Protein AF-A0A7S4CLX4-F1 (afdb_monomer)

Structure (mmCIF, N/CA/C/O backbone):
data_AF-A0A7S4CLX4-F1
#
_entry.id   AF-A0A7S4CLX4-F1
#
loop_
_atom_site.group_PDB
_atom_site.id
_atom_site.type_symbol
_atom_site.label_atom_id
_atom_site.label_alt_id
_atom_site.label_comp_id
_atom_site.label_asym_id
_atom_site.label_entity_id
_atom_site.label_seq_id
_atom_site.pdbx_PDB_ins_code
_atom_site.Cartn_x
_atom_site.Cartn_y
_atom_site.Cartn_z
_atom_site.occupancy
_atom_site.B_iso_or_equiv
_atom_site.auth_seq_id
_atom_site.auth_comp_id
_atom_site.auth_asym_id
_atom_site.auth_atom_id
_atom_site.pdbx_PDB_model_num
ATOM 1 N N . ARG A 1 1 ? -35.682 -50.815 51.253 1.00 42.41 1 ARG A N 1
ATOM 2 C CA . ARG A 1 1 ? -34.768 -51.463 50.279 1.00 42.41 1 ARG A CA 1
ATOM 3 C C . ARG A 1 1 ? -34.580 -50.470 49.142 1.00 42.41 1 ARG A C 1
ATOM 5 O O . ARG A 1 1 ? -35.576 -49.950 48.666 1.00 42.41 1 ARG A O 1
ATOM 12 N N . ARG A 1 2 ? -33.331 -50.069 48.889 1.00 38.00 2 ARG A N 1
ATOM 13 C CA . ARG A 1 2 ? -32.948 -48.884 48.104 1.00 38.00 2 ARG A CA 1
ATOM 14 C C . ARG A 1 2 ? -33.152 -49.134 46.607 1.00 38.00 2 ARG A C 1
ATOM 16 O O . ARG A 1 2 ? -32.741 -50.182 46.122 1.00 38.00 2 ARG A O 1
ATOM 23 N N . CYS A 1 3 ? -33.751 -48.172 45.908 1.00 37.28 3 CYS A N 1
ATOM 24 C CA . CYS A 1 3 ? -33.691 -48.080 44.454 1.00 37.28 3 CYS A CA 1
ATOM 25 C C . CYS A 1 3 ? -32.291 -47.593 44.068 1.00 37.28 3 CYS A C 1
ATOM 27 O O . CYS A 1 3 ? -31.868 -46.529 44.518 1.00 37.28 3 CYS A O 1
ATOM 29 N N . SER A 1 4 ? -31.575 -48.377 43.271 1.00 37.03 4 SER A N 1
ATOM 30 C CA . SER A 1 4 ? -30.350 -47.941 42.603 1.00 37.03 4 SER A CA 1
ATOM 31 C C . SER A 1 4 ? -30.741 -47.145 41.356 1.00 37.03 4 SER A C 1
ATOM 33 O O . SER A 1 4 ? -31.404 -47.717 40.491 1.00 37.03 4 SER A O 1
ATOM 35 N N . PRO A 1 5 ? -30.366 -45.864 41.212 1.00 45.59 5 PRO A N 1
ATOM 36 C CA . PRO A 1 5 ? -30.414 -45.218 39.915 1.00 45.59 5 PRO A CA 1
ATOM 37 C C . PRO A 1 5 ? -29.201 -45.683 39.107 1.00 45.59 5 PRO A C 1
ATOM 39 O O . PRO A 1 5 ? -28.049 -45.439 39.466 1.00 45.59 5 PRO A O 1
ATOM 42 N N . THR A 1 6 ? -29.477 -46.398 38.023 1.00 41.75 6 THR A N 1
ATOM 43 C CA . THR A 1 6 ? -28.517 -46.711 36.969 1.00 41.75 6 THR A CA 1
ATOM 44 C C . THR A 1 6 ? -28.008 -45.393 36.388 1.00 41.75 6 THR A C 1
ATOM 46 O O . THR A 1 6 ? -28.761 -44.662 35.750 1.00 41.75 6 THR A O 1
ATOM 49 N N . LEU A 1 7 ? -26.742 -45.065 36.644 1.00 41.12 7 LEU A N 1
ATOM 50 C CA . LEU A 1 7 ? -26.051 -43.956 35.995 1.00 41.12 7 LEU A CA 1
ATOM 51 C C . LEU A 1 7 ? -25.900 -44.299 34.509 1.00 41.12 7 LEU A C 1
ATOM 53 O O . LEU A 1 7 ? -25.045 -45.098 34.131 1.00 41.12 7 LEU A O 1
ATOM 57 N N . THR A 1 8 ? -26.741 -43.716 33.660 1.00 44.75 8 THR A N 1
ATOM 58 C CA . THR A 1 8 ? -26.439 -43.590 32.232 1.00 44.75 8 THR A CA 1
ATOM 59 C C . THR A 1 8 ? -25.171 -42.749 32.087 1.00 44.75 8 THR A C 1
ATOM 61 O O . THR A 1 8 ? -25.115 -41.657 32.660 1.00 44.75 8 THR A O 1
ATOM 64 N N . PRO A 1 9 ? -24.147 -43.218 31.356 1.00 42.47 9 PRO A N 1
ATOM 65 C CA . PRO A 1 9 ? -22.960 -42.417 31.125 1.00 42.47 9 PRO A CA 1
ATOM 66 C C . PRO A 1 9 ? -23.366 -41.202 30.288 1.00 42.47 9 PRO A C 1
ATOM 68 O O . PRO A 1 9 ? -24.026 -41.346 29.259 1.00 42.47 9 PRO A O 1
ATOM 71 N N . LEU A 1 10 ? -22.982 -40.007 30.745 1.00 43.41 10 LEU A N 1
ATOM 72 C CA . LEU A 1 10 ? -22.964 -38.808 29.915 1.00 43.41 10 LEU A CA 1
ATOM 73 C C . LEU A 1 10 ? -22.157 -39.153 28.665 1.00 43.41 10 LEU A C 1
ATOM 75 O O . LEU A 1 10 ? -20.942 -39.341 28.735 1.00 43.41 10 LEU A O 1
ATOM 79 N N . ALA A 1 11 ? -22.850 -39.294 27.538 1.00 42.88 11 ALA A N 1
ATOM 80 C CA . ALA A 1 11 ? -22.216 -39.334 26.241 1.00 42.88 11 ALA A CA 1
ATOM 81 C C . ALA A 1 11 ? -21.464 -38.011 26.098 1.00 42.88 11 ALA A C 1
ATOM 83 O O . ALA A 1 11 ? -22.070 -36.968 25.863 1.00 42.88 11 ALA A O 1
ATOM 84 N N . ALA A 1 12 ? -20.150 -38.048 26.316 1.00 51.00 12 ALA A N 1
ATOM 85 C CA . ALA A 1 12 ? -19.262 -36.983 25.906 1.00 51.00 12 ALA A CA 1
ATOM 86 C C . ALA A 1 12 ? -19.478 -36.826 24.400 1.00 51.00 12 ALA A C 1
ATOM 88 O O . ALA A 1 12 ? -19.050 -37.677 23.615 1.00 51.00 12 ALA A O 1
ATOM 89 N N . GLN A 1 13 ? -20.234 -35.798 24.012 1.00 53.94 13 GLN A N 1
ATOM 90 C CA . GLN A 1 13 ? -20.285 -35.337 22.637 1.00 53.94 13 GLN A CA 1
ATOM 91 C C . GLN A 1 13 ? -18.835 -35.076 22.250 1.00 53.94 13 GLN A C 1
ATOM 93 O O . GLN A 1 13 ? -18.214 -34.139 22.742 1.00 53.94 13 GLN A O 1
ATOM 98 N N . ARG A 1 14 ? -18.265 -35.976 21.445 1.00 48.44 14 ARG A N 1
ATOM 99 C CA . ARG A 1 14 ? -17.002 -35.730 20.765 1.00 48.44 14 ARG A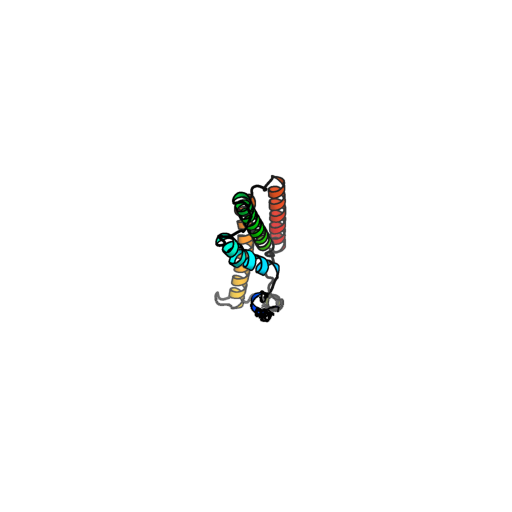 CA 1
ATOM 100 C C . ARG A 1 14 ? -17.285 -34.576 19.815 1.00 48.44 14 ARG A C 1
ATOM 102 O O . ARG A 1 14 ? -17.861 -34.799 18.753 1.00 48.44 14 ARG A O 1
ATOM 109 N N . THR A 1 15 ? -16.986 -33.356 20.248 1.00 55.47 15 THR A N 1
ATOM 110 C CA . THR A 1 15 ? -16.878 -32.220 19.343 1.00 55.47 15 THR A CA 1
ATOM 111 C C . THR A 1 15 ? -15.787 -32.577 18.347 1.00 55.47 15 THR A C 1
ATOM 113 O O . THR A 1 15 ? -14.689 -33.001 18.715 1.00 55.47 15 THR A O 1
ATOM 116 N N . ASP A 1 16 ? -16.141 -32.543 17.068 1.00 57.00 16 ASP A N 1
ATOM 117 C CA . ASP A 1 16 ? -15.180 -32.747 15.997 1.00 57.00 16 ASP A CA 1
ATOM 118 C C . ASP A 1 16 ? -14.127 -31.642 16.134 1.00 57.00 16 ASP A C 1
ATOM 120 O O . ASP A 1 16 ? -14.476 -30.468 16.203 1.00 57.00 16 ASP A O 1
ATOM 124 N N . VAL A 1 17 ? -12.838 -31.979 16.216 1.00 61.09 17 VAL A N 1
ATOM 125 C CA . VAL A 1 17 ? -11.764 -30.993 16.482 1.00 61.09 17 VAL A CA 1
ATOM 126 C C . VAL A 1 17 ? -11.766 -29.863 15.438 1.00 61.09 17 VAL A C 1
ATOM 128 O O . VAL A 1 17 ? -11.378 -28.730 15.721 1.00 61.09 17 VAL A O 1
ATOM 131 N N . SER A 1 18 ? -12.293 -30.135 14.243 1.00 58.53 18 SER A N 1
ATOM 132 C CA . SER A 1 18 ? -12.520 -29.150 13.185 1.00 58.53 18 SER A CA 1
ATOM 133 C C . SER A 1 18 ? -13.501 -28.029 13.547 1.00 58.53 18 SER A C 1
ATOM 135 O O . SER A 1 18 ? -13.482 -27.003 12.876 1.00 58.53 18 SER A O 1
ATOM 137 N N . SER A 1 19 ? -14.352 -28.181 14.570 1.00 58.25 19 SER A N 1
ATOM 138 C CA . SER A 1 19 ? -15.215 -27.093 15.057 1.00 58.25 19 SER A CA 1
ATOM 139 C C . SER A 1 19 ? -14.512 -26.141 16.028 1.00 58.25 19 SER A C 1
ATOM 141 O O . SER A 1 19 ? -15.030 -25.061 16.290 1.00 58.25 19 SER A O 1
ATOM 143 N N . GLU A 1 20 ? -13.351 -26.525 16.564 1.00 63.72 20 GLU A N 1
ATOM 144 C CA . GLU A 1 20 ? -12.584 -25.723 17.531 1.00 63.72 20 GLU A CA 1
ATOM 145 C C . GLU A 1 20 ? -11.306 -25.127 16.918 1.00 63.72 20 GLU A C 1
ATOM 147 O O . GLU A 1 20 ? -10.755 -24.159 17.443 1.00 63.72 20 GLU A O 1
ATOM 152 N N . VAL A 1 21 ? -10.842 -25.665 15.784 1.00 62.53 21 VAL A N 1
ATOM 153 C CA . VAL A 1 21 ? -9.607 -25.234 15.119 1.00 62.53 21 VAL A CA 1
ATOM 154 C C . VAL A 1 21 ? -9.918 -24.412 13.869 1.00 62.53 21 VAL A C 1
ATOM 156 O O . VAL A 1 21 ? -10.348 -24.937 12.843 1.00 62.53 21 VAL A O 1
ATOM 159 N N . LEU A 1 22 ? -9.619 -23.112 13.931 1.00 66.19 22 LEU A N 1
ATOM 160 C CA . LEU A 1 22 ? -9.555 -22.245 12.754 1.00 66.19 22 LEU A CA 1
ATOM 161 C C . LEU A 1 22 ? -8.347 -22.645 11.899 1.00 66.19 22 LEU A C 1
ATOM 163 O O . LEU A 1 22 ? -7.200 -22.386 12.262 1.00 66.19 22 LEU A O 1
ATOM 167 N N . MET A 1 23 ? -8.608 -23.282 10.759 1.00 71.06 23 MET A N 1
ATOM 168 C CA . MET A 1 23 ? -7.583 -23.561 9.757 1.00 71.06 23 MET A CA 1
ATOM 169 C C . MET A 1 23 ? -7.566 -22.452 8.706 1.00 71.06 23 MET A C 1
ATOM 171 O O . MET A 1 23 ? -8.588 -22.152 8.093 1.00 71.06 23 MET A O 1
ATOM 175 N N . GLY A 1 24 ? -6.393 -21.877 8.465 1.00 70.62 24 GLY A N 1
ATOM 176 C CA . GLY A 1 24 ? -6.175 -20.891 7.413 1.00 70.62 24 GLY A CA 1
ATOM 177 C C . GLY A 1 24 ? -4.754 -20.990 6.876 1.00 70.62 24 GLY A C 1
ATOM 178 O O . GLY A 1 24 ? -3.827 -21.317 7.617 1.00 70.62 24 GLY A O 1
ATOM 179 N N . ALA A 1 25 ? -4.584 -20.728 5.582 1.00 76.56 25 ALA A N 1
ATOM 180 C CA . ALA A 1 25 ? -3.276 -20.638 4.950 1.00 76.56 25 ALA A CA 1
ATOM 181 C C . ALA A 1 25 ? -2.972 -19.171 4.641 1.00 76.56 25 ALA A C 1
ATOM 183 O O . ALA A 1 25 ? -3.740 -18.507 3.951 1.00 76.56 25 ALA A O 1
ATOM 184 N N . LEU A 1 26 ? -1.841 -18.688 5.148 1.00 76.94 26 LEU A N 1
ATOM 185 C CA . LEU A 1 26 ? -1.302 -17.374 4.819 1.00 76.94 26 LEU A CA 1
ATOM 186 C C . LEU A 1 26 ? -0.342 -17.537 3.631 1.00 76.94 26 LEU A C 1
ATOM 188 O O . LEU A 1 26 ? 0.646 -18.267 3.719 1.00 76.94 26 LEU A O 1
ATOM 192 N N . GLN A 1 27 ? -0.662 -16.908 2.502 1.00 77.62 27 GLN A N 1
ATOM 193 C CA . GLN A 1 27 ? 0.168 -16.893 1.294 1.00 77.62 27 GLN A CA 1
ATOM 194 C C . GLN A 1 27 ? 0.829 -15.527 1.054 1.00 77.62 27 GLN A C 1
ATOM 196 O O . GLN A 1 27 ? 0.192 -14.608 0.549 1.00 77.62 27 GLN A O 1
ATOM 201 N N . GLY A 1 28 ? 2.124 -15.401 1.338 1.00 73.75 28 GLY A N 1
ATOM 202 C CA . GLY A 1 28 ? 2.896 -14.196 1.021 1.00 73.75 28 GLY A CA 1
ATOM 203 C C . GLY A 1 28 ? 3.206 -13.323 2.243 1.00 73.75 28 GLY A C 1
ATOM 204 O O . GLY A 1 28 ? 3.398 -13.852 3.340 1.00 73.75 28 GLY A O 1
ATOM 205 N N . PRO A 1 29 ? 3.373 -11.998 2.071 1.00 75.19 29 PRO A N 1
ATOM 206 C CA . PRO A 1 29 ? 3.810 -11.120 3.149 1.00 75.19 29 PRO A CA 1
ATOM 207 C C . PRO A 1 29 ? 2.750 -11.016 4.256 1.00 75.19 29 PRO A C 1
ATOM 209 O O . PRO A 1 29 ? 1.598 -10.669 4.013 1.00 75.19 29 PRO A O 1
ATOM 212 N N . LEU A 1 30 ? 3.174 -11.268 5.497 1.00 79.75 30 LEU A N 1
ATOM 213 C CA . LEU A 1 30 ? 2.302 -11.392 6.671 1.00 79.75 30 LEU A CA 1
ATOM 214 C C . LEU A 1 30 ? 1.437 -10.147 6.946 1.00 79.75 30 LEU A C 1
ATOM 216 O O . LEU A 1 30 ? 0.282 -10.272 7.340 1.00 79.75 30 LEU A O 1
ATOM 220 N N . VAL A 1 31 ? 1.987 -8.942 6.762 1.00 81.69 31 VAL A N 1
ATOM 221 C CA . VAL A 1 31 ? 1.305 -7.689 7.142 1.00 81.69 31 VAL A CA 1
ATOM 222 C C . VAL A 1 31 ? 0.120 -7.359 6.216 1.00 81.69 31 VAL A C 1
ATOM 224 O O . VAL A 1 31 ? -0.953 -7.086 6.750 1.00 81.69 31 VAL A O 1
ATOM 227 N N . PRO A 1 32 ? 0.243 -7.429 4.871 1.00 82.00 32 PRO A N 1
ATOM 228 C CA . PRO A 1 32 ? -0.910 -7.355 3.967 1.00 82.00 32 PRO A CA 1
ATOM 229 C C . PRO A 1 32 ? -2.002 -8.376 4.276 1.00 82.00 32 PRO A C 1
ATOM 231 O O . PRO A 1 32 ? -3.171 -8.018 4.317 1.00 82.00 32 PRO A O 1
ATOM 234 N N . GLN A 1 33 ? -1.631 -9.617 4.587 1.00 83.75 33 GLN A N 1
ATOM 235 C CA . GLN A 1 33 ? -2.629 -10.650 4.865 1.00 83.75 33 GLN A CA 1
ATOM 236 C C . GLN A 1 33 ? -3.346 -10.453 6.192 1.00 83.75 33 GLN A C 1
ATOM 238 O O . GLN A 1 33 ? -4.546 -10.679 6.284 1.00 83.75 33 GLN A O 1
ATOM 243 N N . LEU A 1 34 ? -2.642 -9.988 7.223 1.00 83.25 34 LEU A N 1
ATOM 244 C CA . LEU A 1 34 ? -3.287 -9.572 8.467 1.00 83.25 34 LEU A CA 1
ATOM 245 C C . LEU A 1 34 ? -4.264 -8.420 8.227 1.00 83.25 34 LEU A C 1
ATOM 247 O O . LEU A 1 34 ? -5.344 -8.422 8.808 1.00 83.25 34 LEU A O 1
ATOM 251 N N . TYR A 1 35 ? -3.910 -7.460 7.370 1.00 85.75 35 TYR A N 1
ATOM 252 C CA . TYR A 1 35 ? -4.805 -6.364 7.007 1.00 85.75 35 TYR A CA 1
ATOM 253 C C . TYR A 1 35 ? -6.062 -6.854 6.278 1.00 85.75 35 TYR A C 1
ATOM 255 O O . TYR A 1 35 ? -7.162 -6.440 6.644 1.00 85.75 35 TYR A O 1
ATOM 263 N N . GLU A 1 36 ? -5.918 -7.763 5.312 1.00 86.62 36 GLU A N 1
ATOM 264 C CA . GLU A 1 36 ? -7.040 -8.404 4.611 1.00 86.62 36 GLU A CA 1
ATOM 265 C C . GLU A 1 36 ? -7.931 -9.179 5.588 1.00 86.62 36 GLU A C 1
ATOM 267 O O . GLU A 1 36 ? -9.128 -8.929 5.667 1.00 86.62 36 GLU A O 1
ATOM 272 N N . VAL A 1 37 ? -7.356 -10.037 6.437 1.00 88.06 37 VAL A N 1
ATOM 273 C CA . VAL A 1 37 ? -8.114 -10.794 7.451 1.00 88.06 37 VAL A CA 1
ATOM 274 C C . VAL A 1 37 ? -8.852 -9.857 8.411 1.00 88.06 37 VAL A C 1
ATOM 276 O O . VAL A 1 37 ? -10.009 -10.101 8.757 1.00 88.06 37 VAL A O 1
ATOM 279 N N . MET A 1 38 ? -8.211 -8.770 8.846 1.00 88.12 38 MET A N 1
ATOM 280 C CA . MET A 1 38 ? -8.847 -7.783 9.716 1.00 88.12 38 MET A CA 1
ATOM 281 C C . MET A 1 38 ? -10.001 -7.060 9.020 1.00 88.12 38 MET A C 1
ATOM 283 O O . MET A 1 38 ? -11.045 -6.891 9.643 1.00 88.12 38 MET A O 1
ATOM 287 N N . THR A 1 39 ? -9.826 -6.653 7.761 1.00 89.31 39 THR A N 1
ATOM 288 C CA . THR A 1 39 ? -10.791 -5.830 7.012 1.00 89.31 39 THR A CA 1
ATOM 289 C C . THR A 1 39 ? -11.963 -6.646 6.476 1.00 89.31 39 THR A C 1
ATOM 291 O O . THR A 1 39 ? -13.106 -6.211 6.598 1.00 89.31 39 THR A O 1
ATOM 294 N N . ASP A 1 40 ? -11.689 -7.832 5.937 1.00 86.06 40 ASP A N 1
ATOM 295 C CA . ASP A 1 40 ? -12.652 -8.604 5.148 1.00 86.06 40 ASP A CA 1
ATOM 296 C C . ASP A 1 40 ? -13.345 -9.696 5.966 1.00 86.06 40 ASP A C 1
ATOM 298 O O . ASP A 1 40 ? -14.445 -10.126 5.621 1.00 86.06 40 ASP A O 1
ATOM 302 N N . VAL A 1 41 ? -12.723 -10.144 7.063 1.00 86.44 41 VAL A N 1
ATOM 303 C CA . VAL A 1 41 ? -13.249 -11.238 7.893 1.00 86.44 41 VAL A CA 1
ATOM 304 C C . VAL A 1 41 ? -13.611 -10.746 9.286 1.00 86.44 41 VAL A C 1
ATOM 306 O O . VAL A 1 41 ? -14.772 -10.814 9.685 1.00 86.44 41 VAL A O 1
ATOM 309 N N . LEU A 1 42 ? -12.641 -10.228 10.042 1.00 86.81 42 LEU A N 1
ATOM 310 C CA . LEU A 1 42 ? -12.849 -9.932 11.460 1.00 86.81 42 LEU A CA 1
ATOM 311 C C . LEU A 1 42 ? -13.784 -8.740 11.676 1.00 86.81 42 LEU A C 1
ATOM 313 O O . LEU A 1 42 ? -14.727 -8.858 12.456 1.00 86.81 42 LEU A O 1
ATOM 317 N N . LEU A 1 43 ? -13.562 -7.613 10.988 1.00 88.31 43 LEU A N 1
ATOM 318 C CA . LEU A 1 43 ? -14.405 -6.425 11.150 1.00 88.31 43 LEU A CA 1
ATOM 319 C C . LEU A 1 43 ? -15.884 -6.722 10.844 1.00 88.31 43 LEU A C 1
ATOM 321 O O . LEU A 1 43 ? -16.717 -6.447 11.710 1.00 88.31 43 LEU A O 1
ATOM 325 N N . PRO A 1 44 ? -16.228 -7.326 9.686 1.00 89.31 44 PRO A N 1
ATOM 326 C CA . PRO A 1 44 ? -17.617 -7.629 9.359 1.00 89.31 44 PRO A CA 1
ATOM 327 C C . PRO A 1 44 ? -18.224 -8.655 10.319 1.00 89.31 44 PRO A C 1
ATOM 329 O O . PRO A 1 44 ? -19.378 -8.506 10.721 1.00 89.31 44 PRO A O 1
ATOM 332 N N . CYS A 1 45 ? -17.452 -9.663 10.751 1.00 87.62 45 CYS A N 1
ATOM 333 C CA . CYS A 1 45 ? -17.913 -10.625 11.754 1.00 87.62 45 CYS A CA 1
ATOM 334 C C . CYS A 1 45 ? -18.304 -9.935 13.064 1.00 87.62 45 CYS A C 1
ATOM 336 O O . CYS A 1 45 ? -19.391 -10.195 13.581 1.00 87.62 45 CYS A O 1
ATOM 338 N N . PHE A 1 46 ? -17.468 -9.029 13.576 1.00 88.94 46 PHE A N 1
ATOM 339 C CA . PHE A 1 46 ? -17.780 -8.292 14.799 1.00 88.94 46 PHE A CA 1
ATOM 340 C C . PHE A 1 46 ? -18.954 -7.320 14.609 1.00 88.94 46 PHE A C 1
ATOM 342 O O . PHE A 1 46 ? -19.792 -7.196 15.497 1.00 88.94 46 PHE A O 1
ATOM 349 N N . GLU A 1 47 ? -19.079 -6.664 13.455 1.00 87.50 47 GLU A N 1
ATOM 350 C CA . GLU A 1 47 ? -20.212 -5.768 13.176 1.00 87.50 47 GLU A CA 1
ATOM 351 C C . GLU A 1 47 ? -21.552 -6.504 13.058 1.00 87.50 47 GLU A C 1
ATOM 353 O O . GLU A 1 47 ? -22.586 -5.988 13.488 1.00 87.50 47 GLU A O 1
ATOM 358 N N . CYS A 1 48 ? -21.555 -7.713 12.493 1.00 86.12 48 CYS A N 1
ATOM 359 C CA . CYS A 1 48 ? -22.752 -8.545 12.385 1.00 86.12 48 CYS A CA 1
ATOM 360 C C . CYS A 1 48 ? -23.087 -9.300 13.681 1.00 86.12 48 CYS A C 1
ATOM 362 O O . CYS A 1 48 ? -24.205 -9.811 13.818 1.00 86.12 48 CYS A O 1
ATOM 364 N N . GLN A 1 49 ? -22.156 -9.380 14.635 1.00 85.31 49 GLN A N 1
ATOM 365 C CA . GLN A 1 49 ? -22.366 -10.077 15.896 1.00 85.31 49 GLN A CA 1
ATOM 366 C C . GLN A 1 49 ? -23.365 -9.314 16.773 1.00 85.31 49 GLN A C 1
ATOM 368 O O . GLN A 1 49 ? -23.093 -8.228 17.282 1.00 85.31 49 GLN A O 1
ATOM 373 N N . ARG A 1 50 ? -24.552 -9.903 16.951 1.00 72.25 50 ARG A N 1
ATOM 374 C CA . ARG A 1 50 ? -25.631 -9.332 17.774 1.00 72.25 50 ARG A CA 1
ATOM 375 C C . ARG A 1 50 ? -25.467 -9.605 19.264 1.00 72.25 50 ARG A C 1
ATOM 377 O O . ARG A 1 50 ? -25.981 -8.839 20.070 1.00 72.25 50 ARG A O 1
ATOM 384 N N . ASP A 1 51 ? -24.779 -10.688 19.611 1.00 83.19 51 ASP A N 1
ATOM 385 C CA . ASP A 1 51 ? -24.601 -11.128 20.990 1.00 83.19 51 ASP A CA 1
ATOM 386 C C . ASP A 1 51 ? -23.133 -10.995 21.401 1.00 83.19 51 ASP A C 1
ATOM 388 O O . ASP A 1 51 ? -22.264 -11.755 20.966 1.00 83.19 51 ASP A O 1
ATOM 392 N N . TRP A 1 52 ? -22.872 -9.981 22.222 1.00 86.62 52 TRP A N 1
ATOM 393 C CA . TRP A 1 52 ? -21.571 -9.708 22.832 1.00 86.62 52 TRP A CA 1
ATOM 394 C C . TRP A 1 52 ? -21.521 -10.184 24.295 1.00 86.62 52 TRP A C 1
ATOM 396 O O . TRP A 1 52 ? -20.642 -9.780 25.062 1.00 86.62 52 TRP A O 1
ATOM 406 N N . GLY A 1 53 ? -22.470 -11.030 24.707 1.00 87.75 53 GLY A N 1
ATOM 407 C CA . GLY A 1 53 ? -22.585 -11.534 26.067 1.00 87.75 53 GLY A CA 1
ATOM 408 C C . GLY A 1 53 ? -22.866 -10.417 27.070 1.00 87.75 53 GLY A C 1
ATOM 409 O O . GLY A 1 53 ? -23.818 -9.653 26.934 1.00 87.75 53 GLY A O 1
ATOM 410 N N . SER A 1 54 ? -22.029 -10.316 28.104 1.00 88.38 54 SER A N 1
ATOM 411 C CA . SER A 1 54 ? -22.180 -9.336 29.188 1.00 88.38 54 SER A CA 1
ATOM 412 C C . SER A 1 54 ? -21.572 -7.960 28.887 1.00 88.38 54 SER A C 1
ATOM 414 O O . SER A 1 54 ? -21.482 -7.125 29.790 1.00 88.38 54 SER A O 1
ATOM 416 N N . ALA A 1 55 ? -21.089 -7.717 27.666 1.00 84.69 55 ALA A N 1
ATOM 417 C CA . ALA A 1 55 ? -20.520 -6.426 27.300 1.00 84.69 55 ALA A CA 1
ATOM 418 C C . ALA A 1 55 ? -21.616 -5.352 27.197 1.00 84.69 55 ALA A C 1
ATOM 420 O O . ALA A 1 55 ? -22.678 -5.571 26.617 1.00 84.69 55 ALA A O 1
ATOM 421 N N . SER A 1 56 ? -21.350 -4.161 27.738 1.00 87.69 56 SER A N 1
ATOM 422 C CA . SER A 1 56 ? -22.242 -3.018 27.552 1.00 87.69 56 SER A CA 1
ATOM 423 C C . SER A 1 56 ? -22.195 -2.528 26.103 1.00 87.69 56 SER A C 1
ATOM 425 O O . SER A 1 56 ? -21.157 -2.594 25.444 1.00 87.69 56 SER A O 1
ATOM 427 N N . ALA A 1 57 ? -23.302 -1.952 25.624 1.00 86.00 57 ALA A N 1
ATOM 428 C CA . ALA A 1 57 ? -23.370 -1.375 24.280 1.00 86.00 57 ALA A CA 1
ATOM 429 C C . ALA A 1 57 ? -22.265 -0.330 24.030 1.00 86.00 57 ALA A C 1
ATOM 431 O O . ALA A 1 57 ? -21.698 -0.281 22.943 1.00 86.00 57 ALA A O 1
ATOM 432 N N . THR A 1 58 ? -21.904 0.451 25.054 1.00 88.12 58 THR A N 1
ATOM 433 C CA . THR A 1 58 ? -20.807 1.427 24.989 1.00 88.12 58 THR A CA 1
ATOM 434 C C . THR A 1 58 ? -19.457 0.764 24.715 1.00 88.12 58 THR A C 1
ATOM 436 O O . THR A 1 58 ? -18.776 1.154 23.768 1.00 88.12 58 THR A O 1
ATOM 439 N N . HIS A 1 59 ? -19.105 -0.297 25.450 1.00 87.75 59 HIS A N 1
ATOM 440 C CA . HIS A 1 59 ? -17.857 -1.029 25.222 1.00 87.75 59 HIS A CA 1
ATOM 441 C C . HIS A 1 59 ? -17.805 -1.666 23.833 1.00 87.75 59 HIS A C 1
ATOM 443 O O . HIS A 1 59 ? -16.755 -1.649 23.196 1.00 87.75 59 HIS A O 1
ATOM 449 N N . VAL A 1 60 ? -18.931 -2.184 23.335 1.00 88.75 60 VAL A N 1
ATOM 450 C CA . VAL A 1 60 ? -19.007 -2.744 21.978 1.00 88.75 60 VAL A CA 1
ATOM 451 C C . VAL A 1 60 ? -18.739 -1.662 20.929 1.00 88.75 60 VAL A C 1
ATOM 453 O O . VAL A 1 60 ? -17.931 -1.862 20.021 1.00 88.75 60 VAL A O 1
ATOM 456 N N . THR A 1 61 ? -19.353 -0.483 21.069 1.00 88.38 61 THR A N 1
ATOM 457 C CA . THR A 1 61 ? -19.125 0.630 20.133 1.00 88.38 61 THR A CA 1
ATOM 458 C C . THR A 1 61 ? -17.690 1.157 20.172 1.00 88.38 61 THR A C 1
ATOM 460 O O . THR A 1 61 ? -17.105 1.418 19.118 1.00 88.38 61 THR A O 1
ATOM 463 N N . GLU A 1 62 ? -17.091 1.265 21.359 1.00 89.75 62 GLU A N 1
ATOM 464 C CA . GLU A 1 62 ? -15.695 1.683 21.525 1.00 89.75 62 GLU A CA 1
ATOM 465 C C . GLU A 1 62 ? -14.731 0.658 20.929 1.00 89.75 62 GLU A C 1
ATOM 467 O O . GLU A 1 62 ? -13.815 1.027 20.194 1.00 89.75 62 GLU A O 1
ATOM 472 N N . PHE A 1 63 ? -14.970 -0.632 21.168 1.00 90.88 63 PHE A N 1
ATOM 473 C CA . PHE A 1 63 ? -14.174 -1.713 20.598 1.00 90.88 63 PHE A CA 1
ATOM 474 C C . PHE A 1 63 ? -14.190 -1.686 19.067 1.00 90.88 63 PHE A C 1
ATOM 476 O O . PHE A 1 63 ? -13.127 -1.668 18.442 1.00 90.88 63 PHE A O 1
ATOM 483 N N . LEU A 1 64 ? -15.376 -1.622 18.453 1.00 90.44 64 LEU A N 1
ATOM 484 C CA . LEU A 1 64 ? -15.509 -1.556 16.994 1.00 90.44 64 LEU A CA 1
ATOM 485 C C . LEU A 1 64 ? -14.830 -0.304 16.424 1.00 90.44 64 LEU A C 1
ATOM 487 O O . LEU A 1 64 ? -14.172 -0.369 15.383 1.00 90.44 64 LEU A O 1
ATOM 491 N N . SER A 1 65 ? -14.936 0.831 17.120 1.00 87.75 65 SER A N 1
ATOM 492 C CA . SER A 1 65 ? -14.243 2.069 16.752 1.00 87.75 65 SER A CA 1
ATOM 493 C C . SER A 1 65 ? -12.720 1.906 16.801 1.00 87.75 65 SER A C 1
ATOM 495 O O . SER A 1 65 ? -12.025 2.241 15.836 1.00 87.75 65 SER A O 1
ATOM 497 N N . HIS A 1 66 ? -12.180 1.327 17.874 1.00 88.81 66 HIS A N 1
ATOM 498 C CA . HIS A 1 66 ? -10.748 1.061 18.007 1.00 88.81 66 HIS A CA 1
ATOM 499 C C . HIS A 1 66 ? -10.244 0.071 16.960 1.00 88.81 66 HIS A C 1
ATOM 501 O O . HIS A 1 66 ? -9.190 0.299 16.365 1.00 88.81 66 HIS A O 1
ATOM 507 N N . MET A 1 67 ? -11.006 -0.980 16.671 1.00 88.00 67 MET A N 1
ATOM 508 C CA . MET A 1 67 ? -10.632 -1.965 15.662 1.00 88.00 67 MET A CA 1
ATOM 509 C C . MET A 1 67 ? -10.633 -1.360 14.251 1.00 88.00 67 MET A C 1
ATOM 511 O O . MET A 1 67 ? -9.692 -1.582 13.487 1.00 88.00 67 MET A O 1
ATOM 515 N N . LYS A 1 68 ? -11.604 -0.495 13.929 1.00 87.94 68 LYS A N 1
ATOM 516 C CA . LYS A 1 68 ? -11.606 0.310 12.693 1.00 87.94 68 LYS A CA 1
ATOM 517 C C . LYS A 1 68 ? -10.384 1.216 12.596 1.00 87.94 68 LYS A C 1
ATOM 519 O O . LYS A 1 68 ? -9.728 1.250 11.554 1.00 87.94 68 LYS A O 1
ATOM 524 N N . LYS A 1 69 ? -10.059 1.940 13.673 1.00 84.56 69 LYS A N 1
ATOM 525 C CA . LYS A 1 69 ? -8.882 2.824 13.732 1.00 84.56 69 LYS A CA 1
ATOM 526 C C . LYS A 1 69 ? -7.584 2.032 13.542 1.00 84.56 69 LYS A C 1
ATOM 528 O O . LYS A 1 69 ? -6.740 2.442 12.750 1.00 84.56 69 LYS A O 1
ATOM 533 N N . ALA A 1 70 ? -7.440 0.886 14.206 1.00 83.12 70 ALA A N 1
ATOM 534 C CA . ALA A 1 70 ? -6.276 0.013 14.070 1.00 83.12 70 ALA A CA 1
ATOM 535 C C . ALA A 1 70 ? -6.128 -0.518 12.637 1.00 83.12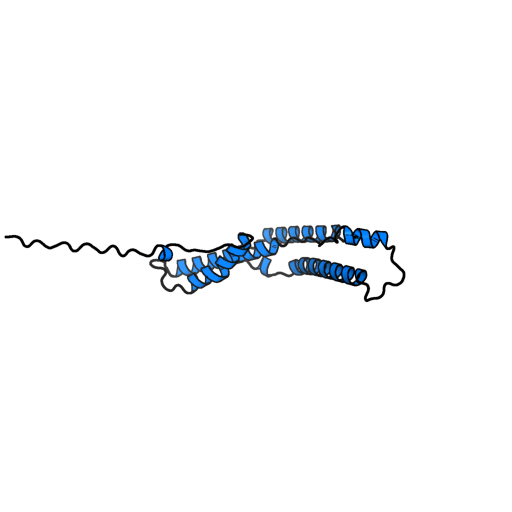 70 ALA A C 1
ATOM 537 O O . ALA A 1 70 ? -5.057 -0.396 12.049 1.00 83.12 70 ALA A O 1
ATOM 538 N N . THR A 1 71 ? -7.217 -1.011 12.046 1.00 85.56 71 THR A N 1
ATOM 539 C CA . THR A 1 71 ? -7.232 -1.514 10.664 1.00 85.56 71 THR A CA 1
ATOM 540 C C . THR A 1 71 ? -6.820 -0.420 9.678 1.00 85.56 71 THR A C 1
ATOM 542 O O . THR A 1 71 ? -5.925 -0.632 8.862 1.00 85.56 71 THR A O 1
ATOM 545 N N . ARG A 1 72 ? -7.364 0.802 9.810 1.00 81.38 72 ARG A N 1
ATOM 546 C CA . ARG A 1 72 ? -6.941 1.953 8.988 1.00 81.38 72 ARG A CA 1
ATOM 547 C C . ARG A 1 72 ? -5.458 2.278 9.144 1.00 81.38 72 ARG A C 1
ATOM 549 O O . ARG A 1 72 ? -4.798 2.505 8.137 1.00 81.38 72 ARG A O 1
ATOM 556 N N . ARG A 1 73 ? -4.922 2.277 10.370 1.00 78.19 73 ARG A N 1
ATOM 557 C CA . ARG A 1 73 ? -3.490 2.532 10.620 1.00 78.19 73 ARG A CA 1
ATOM 558 C C . ARG A 1 73 ? -2.603 1.488 9.945 1.00 78.19 73 ARG A C 1
ATOM 560 O O . ARG A 1 73 ? -1.597 1.849 9.343 1.00 78.19 73 ARG A O 1
ATOM 567 N N . VAL A 1 74 ? -2.981 0.211 10.003 1.00 79.25 74 VAL A N 1
ATOM 568 C CA . VAL A 1 74 ? -2.258 -0.857 9.296 1.00 79.25 74 VAL A CA 1
ATOM 569 C C . VAL A 1 74 ? -2.325 -0.642 7.780 1.00 79.25 74 VAL A C 1
ATOM 571 O O . VAL A 1 74 ? -1.289 -0.702 7.123 1.00 79.25 74 VAL A O 1
ATOM 574 N N . GLY A 1 75 ? -3.494 -0.296 7.231 1.00 77.69 75 GLY A N 1
ATOM 575 C CA . GLY A 1 75 ? -3.643 0.041 5.810 1.00 77.69 75 GLY A CA 1
ATOM 576 C C . GLY A 1 75 ? -2.773 1.230 5.380 1.00 77.69 75 GLY A C 1
ATOM 577 O O . GLY A 1 75 ? -2.078 1.162 4.368 1.00 77.69 75 GLY A O 1
ATOM 578 N N . GLN A 1 76 ? -2.724 2.291 6.189 1.00 68.31 76 GLN A N 1
ATOM 579 C CA . GLN A 1 76 ? -1.858 3.452 5.951 1.00 68.31 76 GLN A CA 1
ATOM 580 C C . GLN A 1 76 ? -0.369 3.078 5.974 1.00 68.31 76 GLN A C 1
ATOM 582 O O . GLN A 1 76 ? 0.387 3.544 5.123 1.00 68.31 76 GLN A O 1
ATOM 587 N N . LEU A 1 77 ? 0.056 2.217 6.906 1.00 69.19 77 LEU A N 1
ATOM 588 C CA . LEU A 1 77 ? 1.437 1.722 6.983 1.00 69.19 77 LEU A CA 1
ATOM 589 C C . LEU A 1 77 ? 1.814 0.838 5.790 1.00 69.19 77 LEU A C 1
ATOM 591 O O . LEU A 1 77 ? 2.968 0.837 5.363 1.00 69.19 77 LEU A O 1
ATOM 595 N N . LEU A 1 78 ? 0.860 0.081 5.251 1.00 69.44 78 LEU A N 1
ATOM 596 C CA . LEU A 1 78 ? 1.063 -0.698 4.032 1.00 69.44 78 LEU A CA 1
ATOM 597 C C . LEU A 1 78 ? 1.219 0.213 2.812 1.00 69.44 78 LEU A C 1
ATOM 599 O O . LEU A 1 78 ? 2.131 0.010 2.014 1.00 69.44 78 LEU A O 1
ATOM 603 N N . GLN A 1 79 ? 0.408 1.267 2.714 1.00 64.12 79 GLN A N 1
ATOM 604 C CA . GLN A 1 79 ? 0.519 2.266 1.648 1.00 64.12 79 GLN A CA 1
ATOM 605 C C . GLN A 1 79 ? 1.803 3.101 1.751 1.00 64.12 79 GLN A C 1
ATOM 607 O O . GLN A 1 79 ? 2.405 3.422 0.732 1.00 64.12 79 GLN A O 1
ATOM 612 N N . S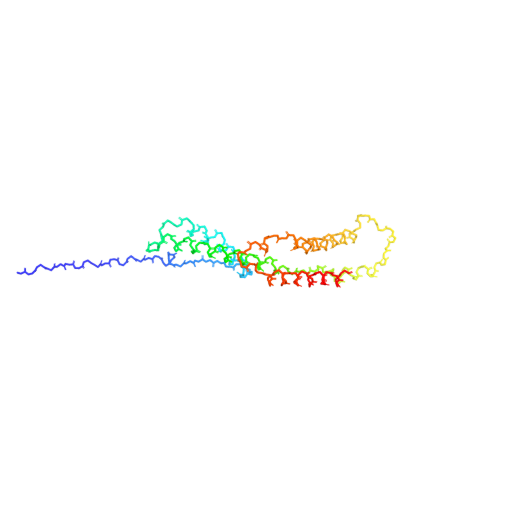ER A 1 80 ? 2.270 3.424 2.963 1.00 56.66 80 SER A N 1
ATOM 613 C CA . SER A 1 80 ? 3.524 4.166 3.171 1.00 56.66 80 SER A CA 1
ATOM 614 C C . SER A 1 80 ? 4.786 3.330 2.951 1.00 56.66 80 SER A C 1
ATOM 616 O O . SER A 1 80 ? 5.885 3.870 3.009 1.00 56.66 80 SER A O 1
ATOM 618 N N . ARG A 1 81 ? 4.659 2.009 2.779 1.00 54.97 81 ARG A N 1
ATOM 619 C CA . ARG A 1 81 ? 5.785 1.087 2.581 1.00 54.97 81 ARG A CA 1
ATOM 620 C C . ARG A 1 81 ? 5.951 0.624 1.143 1.00 54.97 81 ARG A C 1
ATOM 622 O O . ARG A 1 81 ? 6.812 -0.220 0.909 1.00 54.97 81 ARG A O 1
ATOM 629 N N . VAL A 1 82 ? 5.179 1.151 0.191 1.00 53.72 82 VAL A N 1
ATOM 630 C CA . VAL A 1 82 ? 5.474 0.922 -1.226 1.00 53.72 82 VAL A CA 1
ATOM 631 C C . VAL A 1 82 ? 6.818 1.590 -1.506 1.00 53.72 82 VAL A C 1
ATOM 633 O O . VAL A 1 82 ? 6.898 2.815 -1.437 1.00 53.72 82 VAL A O 1
ATOM 636 N N . PRO A 1 83 ? 7.892 0.829 -1.772 1.00 53.28 83 PRO A N 1
ATOM 637 C CA . PRO A 1 83 ? 9.179 1.435 -2.040 1.00 53.28 83 PRO A CA 1
ATOM 638 C C . PRO A 1 83 ? 9.037 2.303 -3.289 1.00 53.28 83 PRO A C 1
ATOM 640 O O . PRO A 1 83 ? 8.571 1.821 -4.325 1.00 53.28 83 PRO A O 1
ATOM 643 N N . THR A 1 84 ? 9.483 3.556 -3.226 1.00 59.25 84 THR A N 1
ATOM 644 C CA . THR A 1 84 ? 9.820 4.370 -4.403 1.00 59.25 84 THR A CA 1
ATOM 645 C C . THR A 1 84 ? 11.074 3.795 -5.059 1.00 59.25 84 THR A C 1
ATOM 647 O O . THR A 1 84 ? 12.120 4.433 -5.137 1.00 59.25 84 THR A O 1
ATOM 650 N N . HIS A 1 85 ? 11.006 2.528 -5.460 1.00 61.25 85 HIS A N 1
ATOM 651 C CA . HIS A 1 85 ? 12.054 1.892 -6.225 1.00 61.25 85 HIS A CA 1
ATOM 652 C C . HIS A 1 85 ? 11.800 2.242 -7.682 1.00 61.25 85 HIS A C 1
ATOM 654 O O . HIS A 1 85 ? 10.844 1.760 -8.290 1.00 61.25 85 HIS A O 1
ATOM 660 N N . PHE A 1 86 ? 12.654 3.091 -8.241 1.00 66.75 86 PHE A N 1
ATOM 661 C CA . PHE A 1 86 ? 12.669 3.297 -9.679 1.00 66.75 86 PHE A CA 1
ATOM 662 C C . PHE A 1 86 ? 13.105 1.982 -10.325 1.00 66.75 86 PHE A C 1
ATOM 664 O O . PHE A 1 86 ? 14.170 1.465 -9.976 1.00 66.75 86 PHE A O 1
ATOM 671 N N . PRO A 1 87 ? 12.294 1.365 -11.199 1.00 69.56 87 PRO A N 1
ATOM 672 C CA . PRO A 1 87 ? 12.747 0.195 -11.929 1.00 69.56 87 PRO A CA 1
ATOM 673 C C . PRO A 1 87 ? 13.971 0.604 -12.748 1.00 69.56 87 PRO A C 1
ATOM 675 O O . PRO A 1 87 ? 13.892 1.490 -13.602 1.00 69.56 87 PRO A O 1
ATOM 678 N N . HIS A 1 88 ? 15.119 -0.003 -12.444 1.00 71.94 88 HIS A N 1
ATOM 679 C CA . HIS A 1 88 ? 16.312 0.176 -13.251 1.00 71.94 88 HIS A CA 1
ATOM 680 C C . HIS A 1 88 ? 16.235 -0.735 -14.475 1.00 71.94 88 HIS A C 1
ATOM 682 O O . HIS A 1 88 ? 15.825 -1.894 -14.349 1.00 71.94 88 HIS A O 1
ATOM 688 N N . PRO A 1 89 ? 16.637 -0.238 -15.656 1.00 72.88 89 PRO A N 1
ATOM 689 C CA . PRO A 1 89 ? 16.787 -1.097 -16.812 1.00 72.88 89 PRO A CA 1
ATOM 690 C C . PRO A 1 89 ? 17.792 -2.213 -16.512 1.00 72.88 89 PRO A C 1
ATOM 692 O O . PRO A 1 89 ? 18.797 -1.994 -15.834 1.00 72.88 89 PRO A O 1
ATOM 695 N N . ASP A 1 90 ? 17.529 -3.414 -17.028 1.00 79.44 90 ASP A N 1
ATOM 696 C CA . ASP A 1 90 ? 18.456 -4.529 -16.866 1.00 79.44 90 ASP A CA 1
ATOM 697 C C . ASP A 1 90 ? 19.807 -4.246 -17.554 1.00 79.44 90 ASP A C 1
ATOM 699 O O . ASP A 1 90 ? 19.924 -3.468 -18.507 1.00 79.44 90 ASP A O 1
ATOM 703 N N . SER A 1 91 ? 20.868 -4.884 -17.058 1.00 75.56 91 SER A N 1
ATOM 704 C CA . SER A 1 91 ? 22.227 -4.699 -17.583 1.00 75.56 91 SER A CA 1
ATOM 705 C C . SER A 1 91 ? 22.335 -5.071 -19.065 1.00 75.56 91 SER A C 1
ATOM 707 O O . SER A 1 91 ? 23.120 -4.471 -19.800 1.00 75.56 91 SER A O 1
ATOM 709 N N . ALA A 1 92 ? 21.514 -6.017 -19.525 1.00 75.38 92 ALA A N 1
ATOM 710 C CA . ALA A 1 92 ? 21.411 -6.408 -20.925 1.00 75.38 92 ALA A CA 1
ATOM 711 C C . ALA A 1 92 ? 20.872 -5.265 -21.804 1.00 75.38 92 ALA A C 1
ATOM 713 O O . ALA A 1 92 ? 21.426 -5.005 -22.873 1.00 75.38 92 ALA A O 1
ATOM 714 N N . PHE A 1 93 ? 19.852 -4.535 -21.352 1.00 76.38 93 PHE A N 1
ATOM 715 C CA . PHE A 1 93 ? 19.306 -3.373 -22.048 1.00 76.38 93 PHE A CA 1
ATOM 716 C C . PHE A 1 93 ? 20.291 -2.215 -22.086 1.00 76.38 93 PHE A C 1
ATOM 718 O O . PHE A 1 93 ? 20.531 -1.660 -23.158 1.00 76.38 93 PHE A O 1
ATOM 725 N N . VAL A 1 94 ? 20.927 -1.903 -20.955 1.00 75.62 94 VAL A N 1
ATOM 726 C CA . VAL A 1 94 ? 21.966 -0.861 -20.883 1.00 75.62 94 VAL A CA 1
ATOM 727 C C . VAL A 1 94 ? 23.120 -1.182 -21.837 1.00 75.62 94 VAL A C 1
ATOM 729 O O . 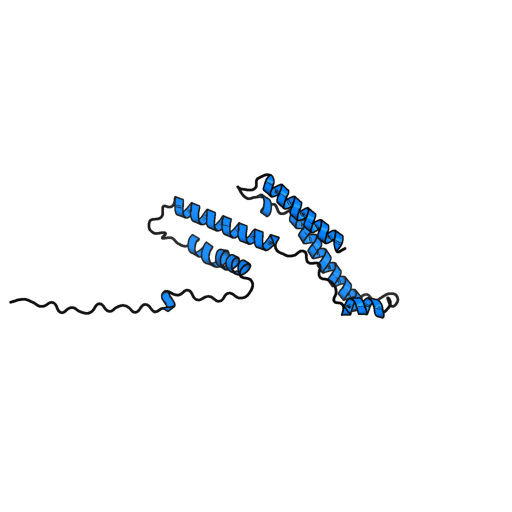VAL A 1 94 ? 23.599 -0.317 -22.570 1.00 75.62 94 VAL A O 1
ATOM 732 N N . THR A 1 95 ? 23.518 -2.453 -21.905 1.00 72.38 95 THR A N 1
ATOM 733 C CA . THR A 1 95 ? 24.552 -2.913 -22.837 1.00 72.38 95 THR A CA 1
ATOM 734 C C . THR A 1 95 ? 24.077 -2.831 -24.289 1.00 72.38 95 THR A C 1
ATOM 736 O O . THR A 1 95 ? 24.856 -2.435 -25.153 1.00 72.38 95 THR A O 1
ATOM 739 N N . SER A 1 96 ? 22.807 -3.139 -24.578 1.00 69.94 96 SER A N 1
ATOM 740 C CA . SER A 1 96 ? 22.229 -3.021 -25.927 1.00 69.94 96 SER A CA 1
ATOM 741 C C . SER A 1 96 ? 22.171 -1.571 -26.427 1.00 69.94 96 SER A C 1
ATOM 743 O O . SER A 1 96 ? 22.454 -1.318 -27.596 1.00 69.94 96 SER A O 1
ATOM 745 N N . LEU A 1 97 ? 21.915 -0.613 -25.529 1.00 69.88 97 LEU A N 1
ATOM 746 C CA . LEU A 1 97 ? 21.985 0.826 -25.808 1.00 69.88 97 LEU A CA 1
ATOM 747 C C . LEU A 1 97 ? 23.420 1.270 -26.129 1.00 69.88 97 LEU A C 1
ATOM 749 O O . LEU A 1 97 ? 23.641 2.058 -27.046 1.00 69.88 97 LEU A O 1
ATOM 753 N N . SER A 1 98 ? 24.395 0.735 -25.389 1.00 66.38 98 SER A N 1
ATOM 754 C CA . SER A 1 98 ? 25.821 1.042 -25.548 1.00 66.38 98 SER A CA 1
ATOM 755 C C . SER A 1 98 ? 26.444 0.419 -26.803 1.00 66.38 98 SER A C 1
ATOM 757 O O . SER A 1 98 ? 27.286 1.052 -27.438 1.00 66.38 98 SER A O 1
ATOM 759 N N . THR A 1 99 ? 26.060 -0.808 -27.163 1.00 63.72 99 THR A N 1
ATOM 760 C CA . THR A 1 99 ? 26.676 -1.564 -28.269 1.00 63.72 99 THR A CA 1
ATOM 761 C C . THR A 1 99 ? 26.077 -1.245 -29.632 1.00 63.72 99 THR A C 1
ATOM 763 O O . THR A 1 99 ? 26.783 -1.365 -30.630 1.00 63.72 99 THR A O 1
ATOM 766 N N . GLN A 1 100 ? 24.810 -0.824 -29.700 1.00 58.66 100 GLN A N 1
ATOM 767 C CA . GLN A 1 100 ? 24.163 -0.528 -30.981 1.00 58.66 100 GLN A CA 1
ATOM 768 C C . GLN A 1 100 ? 24.379 0.892 -31.503 1.00 58.66 100 GLN A C 1
ATOM 770 O O . GLN A 1 100 ? 24.009 1.124 -32.647 1.00 58.66 100 GLN A O 1
ATOM 775 N N . GLY A 1 101 ? 24.961 1.811 -30.716 1.00 55.91 101 GLY A N 1
ATOM 776 C CA . GLY A 1 101 ? 25.251 3.191 -31.125 1.00 55.91 101 GLY A CA 1
ATOM 777 C C . GLY A 1 101 ? 24.114 3.831 -31.926 1.00 55.91 101 GLY A C 1
ATOM 778 O O . GLY A 1 101 ? 24.199 3.830 -33.144 1.00 55.91 101 GLY A O 1
ATOM 779 N N . LEU A 1 102 ? 23.066 4.331 -31.246 1.00 59.69 102 LEU A N 1
ATOM 780 C CA . LEU A 1 102 ? 21.876 5.018 -31.803 1.00 59.69 102 LEU A CA 1
ATOM 781 C C . LEU A 1 102 ? 21.818 5.031 -33.350 1.00 59.69 102 LEU A C 1
ATOM 783 O O . LEU A 1 102 ? 22.302 5.976 -33.981 1.00 59.69 102 LEU A O 1
ATOM 787 N N . PRO A 1 103 ? 21.276 3.972 -33.979 1.00 54.12 103 PRO A N 1
ATOM 788 C CA . PRO A 1 103 ? 21.302 3.846 -35.427 1.00 54.12 103 PRO A CA 1
ATOM 789 C C . PRO A 1 103 ? 20.299 4.822 -36.042 1.00 54.12 103 PRO A C 1
ATOM 791 O O . PRO A 1 103 ? 19.114 4.516 -36.116 1.00 54.12 103 PRO A O 1
ATOM 794 N N . GLY A 1 104 ? 20.768 5.990 -36.493 1.00 60.62 104 GLY A N 1
ATOM 795 C CA . GLY A 1 104 ? 19.959 6.963 -37.237 1.00 60.62 104 GLY A CA 1
ATOM 796 C C . GLY A 1 104 ? 18.616 7.311 -36.565 1.00 60.62 104 GLY A C 1
ATOM 797 O O . GLY A 1 104 ? 18.447 7.108 -35.362 1.00 60.62 104 GLY A O 1
ATOM 798 N N . PRO A 1 105 ? 17.637 7.863 -37.303 1.00 59.69 105 PRO A N 1
ATOM 799 C CA . PRO A 1 105 ? 16.287 8.002 -36.775 1.00 59.69 105 PRO A CA 1
ATOM 800 C C . PRO A 1 105 ? 15.701 6.603 -36.549 1.00 59.69 105 PRO A C 1
ATOM 802 O O . PRO A 1 105 ? 15.342 5.899 -37.495 1.00 59.69 105 PRO A O 1
ATOM 805 N N . LEU A 1 106 ? 15.625 6.196 -35.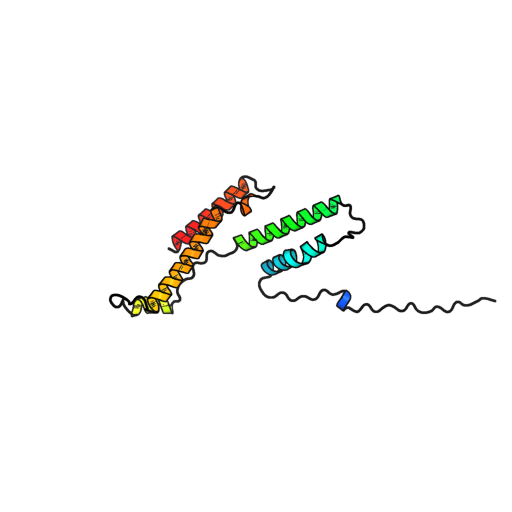282 1.00 64.44 106 LEU A N 1
ATOM 806 C CA . LEU A 1 106 ? 14.925 4.986 -34.875 1.00 64.44 106 LEU A CA 1
ATOM 807 C C . LEU A 1 106 ? 13.469 5.089 -35.338 1.00 64.44 106 LEU A C 1
ATOM 809 O O . LEU A 1 106 ? 12.780 6.068 -35.054 1.00 64.44 106 LEU A O 1
ATOM 813 N N . SER A 1 107 ? 13.001 4.071 -36.058 1.00 66.62 107 SER A N 1
ATOM 814 C CA . SER A 1 107 ? 11.579 3.938 -36.371 1.00 66.62 107 SER A CA 1
ATOM 815 C C . SER A 1 107 ? 10.775 3.903 -35.068 1.00 66.62 107 SER A C 1
ATOM 817 O O . SER A 1 107 ? 11.202 3.267 -34.103 1.00 66.62 107 SER A O 1
ATOM 819 N N . ALA A 1 108 ? 9.600 4.536 -35.047 1.00 63.94 108 ALA A N 1
ATOM 820 C CA . ALA A 1 108 ? 8.706 4.548 -33.885 1.00 63.94 108 ALA A CA 1
ATOM 821 C C . ALA A 1 108 ? 8.303 3.131 -33.418 1.00 63.94 108 ALA A C 1
ATOM 823 O O . ALA A 1 108 ? 7.989 2.928 -32.255 1.00 63.94 108 ALA A O 1
ATOM 824 N N . ALA A 1 109 ? 8.377 2.132 -34.305 1.00 65.75 109 ALA A N 1
ATOM 825 C CA . ALA A 1 109 ? 8.128 0.725 -33.984 1.00 65.75 109 ALA A CA 1
ATOM 826 C C . ALA A 1 109 ? 9.378 -0.035 -33.488 1.00 65.75 109 ALA A C 1
ATOM 828 O O . ALA A 1 109 ? 9.359 -1.263 -33.395 1.00 65.75 109 ALA A O 1
ATOM 829 N N . SER A 1 110 ? 10.492 0.657 -33.225 1.00 76.31 110 SER A N 1
ATOM 830 C CA . SER A 1 110 ? 11.713 0.022 -32.733 1.00 76.31 110 SER A CA 1
ATOM 831 C C . SER A 1 110 ? 11.455 -0.627 -31.366 1.00 76.31 110 SER 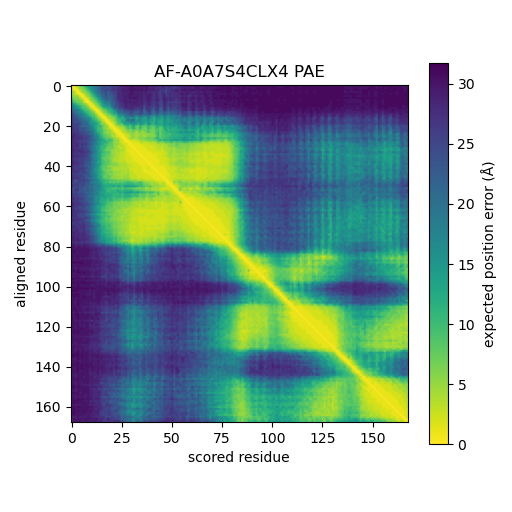A C 1
ATOM 833 O O . SER A 1 110 ? 11.050 0.074 -30.436 1.00 76.31 110 SER A O 1
ATOM 835 N N . PRO A 1 111 ? 11.754 -1.928 -31.188 1.00 76.69 111 PRO A N 1
ATOM 836 C CA . PRO A 1 111 ? 11.600 -2.610 -29.903 1.00 76.69 111 PRO A CA 1
ATOM 837 C C . PRO A 1 111 ? 12.368 -1.931 -28.766 1.00 76.69 111 PRO A C 1
ATOM 839 O O . PRO A 1 111 ? 11.938 -1.965 -27.620 1.00 76.69 111 PRO A O 1
ATOM 842 N N . LEU A 1 112 ? 13.500 -1.295 -29.081 1.00 76.06 112 LEU A N 1
ATOM 843 C CA . LEU A 1 112 ? 14.295 -0.544 -28.113 1.00 76.06 112 LEU A CA 1
ATOM 844 C C . LEU A 1 112 ? 13.581 0.744 -27.683 1.00 76.06 112 LEU A C 1
ATOM 846 O O . LEU A 1 112 ? 13.579 1.063 -26.498 1.00 76.06 112 LEU A O 1
ATOM 850 N N . LEU A 1 113 ? 12.938 1.445 -28.622 1.00 79.00 113 LEU A N 1
ATOM 851 C CA . LEU A 1 113 ? 12.206 2.683 -28.352 1.00 79.00 113 LEU A CA 1
ATOM 852 C C . LEU A 1 113 ? 10.934 2.415 -27.539 1.00 79.0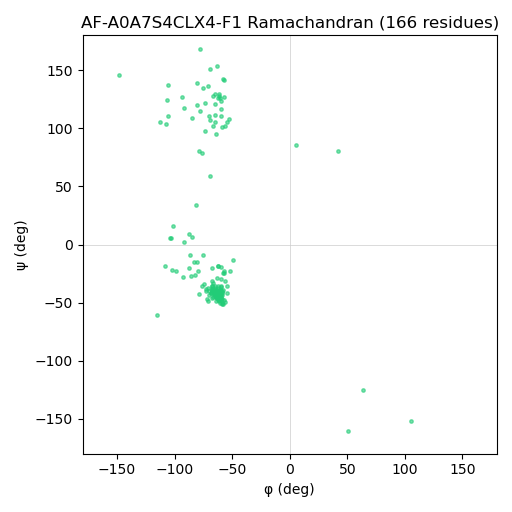0 113 LEU A C 1
ATOM 854 O O . LEU A 1 113 ? 10.722 3.083 -26.535 1.00 79.00 113 LEU A O 1
ATOM 858 N N . LEU A 1 114 ? 10.177 1.370 -27.885 1.00 82.50 114 LEU A N 1
ATOM 859 C CA . LEU A 1 114 ? 9.010 0.917 -27.113 1.00 82.50 114 LEU A CA 1
ATOM 860 C C . LEU A 1 114 ? 9.381 0.525 -25.677 1.00 82.50 114 LEU A C 1
ATOM 862 O O . LEU A 1 114 ? 8.641 0.768 -24.728 1.00 82.50 114 LEU A O 1
ATOM 866 N N . ARG A 1 115 ? 10.557 -0.080 -25.497 1.00 79.81 115 ARG A N 1
ATOM 867 C CA . ARG A 1 115 ? 11.046 -0.478 -24.175 1.00 79.81 115 ARG A CA 1
ATOM 868 C C . ARG A 1 115 ? 11.530 0.720 -23.348 1.00 79.81 115 ARG A C 1
ATOM 870 O O . ARG A 1 115 ? 11.350 0.714 -22.134 1.00 79.81 115 ARG A O 1
ATOM 877 N N . CYS A 1 116 ? 12.106 1.743 -23.988 1.00 82.00 116 CYS A N 1
ATOM 878 C CA . CYS A 1 116 ? 12.377 3.037 -23.353 1.00 82.00 116 CYS A CA 1
ATOM 879 C C . CYS A 1 116 ? 11.079 3.740 -22.939 1.00 82.00 116 CYS A C 1
ATOM 881 O O . CYS A 1 116 ? 11.002 4.246 -21.826 1.00 82.00 116 CYS A O 1
ATOM 883 N N . GLU A 1 117 ? 10.072 3.757 -23.814 1.00 83.94 117 GLU A N 1
ATOM 884 C CA . GLU A 1 117 ? 8.766 4.374 -23.559 1.00 83.94 117 GLU A CA 1
ATOM 885 C C . GLU A 1 117 ? 8.092 3.749 -22.334 1.00 83.94 117 GLU A C 1
ATOM 887 O O . GLU A 1 117 ? 7.791 4.462 -21.382 1.00 83.94 117 GLU A O 1
ATOM 892 N N . ALA A 1 118 ? 8.015 2.416 -22.272 1.00 83.56 118 ALA A N 1
ATOM 893 C CA . ALA A 1 118 ? 7.478 1.706 -21.111 1.00 83.56 118 ALA A CA 1
ATOM 894 C C . ALA A 1 118 ? 8.252 1.995 -19.805 1.00 83.56 118 ALA A C 1
ATOM 896 O O . ALA A 1 118 ? 7.668 2.066 -18.725 1.00 83.56 118 ALA A O 1
ATOM 897 N N . LEU A 1 119 ? 9.579 2.171 -19.878 1.00 82.75 119 LEU A N 1
ATOM 898 C CA . LEU A 1 119 ? 10.394 2.529 -18.711 1.00 82.75 119 LEU A CA 1
ATOM 899 C C . LEU A 1 119 ? 10.095 3.958 -18.232 1.00 82.75 119 LEU A C 1
ATOM 901 O O . LEU A 1 119 ? 9.985 4.194 -17.030 1.00 82.75 119 LEU A O 1
ATOM 905 N N . VAL A 1 120 ? 9.946 4.899 -19.168 1.00 84.12 120 VAL A N 1
ATOM 906 C CA . VAL A 1 120 ? 9.588 6.292 -18.874 1.00 84.12 120 VAL A CA 1
ATOM 907 C C . VAL A 1 120 ? 8.179 6.375 -18.291 1.00 84.12 120 VAL A C 1
ATOM 909 O O . VAL A 1 120 ? 7.992 7.075 -17.300 1.00 84.12 120 VAL A O 1
ATOM 912 N N . GLU A 1 121 ? 7.211 5.633 -18.829 1.00 85.56 121 GLU A N 1
ATOM 913 C CA . GLU A 1 121 ? 5.859 5.533 -18.264 1.00 85.56 121 GLU A CA 1
ATOM 914 C C . GLU A 1 121 ? 5.892 5.036 -16.814 1.00 85.56 121 GLU A C 1
ATOM 916 O O . GLU A 1 121 ? 5.327 5.680 -15.930 1.00 85.56 121 GLU A O 1
ATOM 921 N N . LEU A 1 122 ? 6.645 3.969 -16.530 1.00 80.81 122 LEU A N 1
ATOM 922 C CA . LEU A 1 122 ? 6.822 3.462 -15.165 1.00 80.81 122 LEU A CA 1
ATOM 923 C C . LEU A 1 122 ? 7.448 4.504 -14.226 1.00 80.81 122 LEU A C 1
ATOM 925 O O . LEU A 1 122 ? 7.051 4.620 -13.064 1.00 80.81 122 LEU A O 1
ATOM 929 N N . TRP A 1 123 ? 8.428 5.278 -14.697 1.00 82.88 123 TRP A N 1
ATOM 930 C CA . TRP A 1 123 ? 9.017 6.364 -13.907 1.00 82.88 123 TRP A CA 1
ATOM 931 C C . TRP A 1 123 ? 8.023 7.502 -13.668 1.00 82.88 123 TRP A C 1
ATOM 933 O O . TRP A 1 123 ? 7.961 8.028 -12.555 1.00 82.88 123 TRP A O 1
ATOM 943 N N . LEU A 1 124 ? 7.210 7.851 -14.666 1.00 83.38 124 LEU A N 1
ATOM 944 C CA . LEU A 1 124 ? 6.147 8.847 -14.534 1.00 83.38 124 LEU A CA 1
ATOM 945 C C . LEU A 1 124 ? 5.074 8.398 -13.536 1.00 83.38 124 LEU A C 1
ATOM 947 O O . LEU A 1 124 ? 4.640 9.211 -12.723 1.00 83.38 124 LEU A O 1
ATOM 951 N N . GLU A 1 125 ? 4.700 7.119 -13.517 1.00 82.19 125 GLU A N 1
ATOM 952 C CA . GLU A 1 125 ? 3.785 6.561 -12.512 1.00 82.19 125 GLU A CA 1
ATOM 953 C C . GLU A 1 125 ? 4.368 6.616 -11.092 1.00 82.19 125 GLU A C 1
ATOM 955 O O . GLU A 1 125 ? 3.653 6.896 -10.125 1.00 82.19 125 GLU A O 1
ATOM 960 N N . VAL A 1 126 ? 5.671 6.358 -10.927 1.00 77.56 126 VAL A N 1
ATOM 961 C CA . VAL A 1 126 ? 6.357 6.510 -9.631 1.00 77.56 126 VAL A CA 1
ATOM 962 C C . VAL A 1 126 ? 6.343 7.976 -9.189 1.00 77.56 126 VAL A C 1
ATOM 964 O O . VAL A 1 126 ? 5.935 8.263 -8.063 1.00 77.56 126 VAL A O 1
ATOM 967 N N . CYS A 1 127 ? 6.707 8.908 -10.073 1.00 79.25 127 CYS A N 1
ATOM 968 C CA . CYS A 1 127 ? 6.666 10.346 -9.798 1.00 79.25 127 CYS A CA 1
ATOM 969 C C . CYS A 1 127 ? 5.247 10.829 -9.467 1.00 79.25 127 CYS A C 1
ATOM 971 O O . CYS A 1 127 ? 5.058 11.553 -8.491 1.00 79.25 127 CYS A O 1
ATOM 973 N N . GLY A 1 128 ? 4.243 10.390 -10.228 1.00 78.19 128 GLY A N 1
ATOM 974 C CA . GLY A 1 128 ? 2.837 10.722 -10.007 1.00 78.19 128 GLY A CA 1
ATOM 975 C C . GLY A 1 128 ? 2.332 10.252 -8.645 1.00 78.19 128 GLY A C 1
ATOM 976 O O . GLY A 1 128 ? 1.629 10.997 -7.970 1.00 78.19 128 GLY A O 1
ATOM 977 N N . ARG A 1 129 ? 2.749 9.066 -8.182 1.00 75.00 129 ARG A N 1
ATOM 978 C CA . ARG A 1 129 ? 2.413 8.569 -6.836 1.00 75.00 129 ARG A CA 1
ATOM 979 C C . ARG A 1 129 ? 3.068 9.376 -5.718 1.00 75.00 129 ARG A C 1
ATOM 981 O O . ARG A 1 129 ? 2.402 9.654 -4.725 1.00 75.00 129 ARG A O 1
ATOM 988 N N . VAL A 1 130 ? 4.335 9.766 -5.875 1.00 73.88 130 VAL A N 1
ATOM 989 C CA . VAL A 1 130 ? 5.027 10.626 -4.897 1.00 73.88 130 VAL A CA 1
ATOM 990 C C . VAL A 1 130 ? 4.337 11.987 -4.810 1.00 73.88 130 VAL A C 1
ATOM 992 O O . VAL A 1 130 ? 4.043 12.453 -3.713 1.00 73.88 130 VAL A O 1
ATOM 995 N N . LEU A 1 131 ? 4.003 12.589 -5.956 1.00 74.75 131 LEU A N 1
ATOM 996 C CA . LEU A 1 131 ? 3.292 13.869 -6.017 1.00 74.75 131 LEU A CA 1
ATOM 997 C C . LEU A 1 131 ? 1.868 13.770 -5.448 1.00 74.75 131 LEU A C 1
ATOM 999 O O . LEU A 1 131 ? 1.479 14.616 -4.654 1.00 74.75 131 LEU A O 1
ATOM 1003 N N . ALA A 1 132 ? 1.120 12.707 -5.757 1.00 71.75 132 ALA A N 1
ATOM 1004 C CA . ALA A 1 132 ? -0.210 12.467 -5.187 1.00 71.75 132 ALA A CA 1
ATOM 1005 C C . ALA A 1 132 ? -0.176 12.163 -3.675 1.00 71.75 132 ALA A C 1
ATOM 1007 O O . ALA A 1 132 ? -1.176 12.329 -2.978 1.00 71.75 132 ALA A O 1
ATOM 1008 N N . GLY A 1 133 ? 0.975 11.743 -3.138 1.00 61.38 133 GLY A N 1
ATOM 1009 C CA . GLY A 1 133 ? 1.200 11.586 -1.700 1.00 61.38 133 GLY A CA 1
ATOM 1010 C C . GLY A 1 133 ? 1.095 12.895 -0.905 1.00 61.38 133 GLY A C 1
ATOM 1011 O O . GLY A 1 133 ? 0.890 12.824 0.308 1.00 61.38 133 GLY A O 1
ATOM 1012 N N . VAL A 1 134 ? 1.192 14.051 -1.577 1.00 56.12 134 VAL A N 1
ATOM 1013 C CA . VAL A 1 134 ? 1.023 15.406 -1.015 1.00 56.12 134 VAL A CA 1
ATOM 1014 C C . VAL A 1 134 ? -0.446 15.751 -0.776 1.00 56.12 134 VAL A C 1
ATOM 1016 O O . VAL A 1 134 ? -0.759 16.376 0.231 1.00 56.12 134 VAL A O 1
ATOM 1019 N N . ASP A 1 135 ? -1.341 15.292 -1.653 1.00 52.56 135 ASP A N 1
ATOM 1020 C CA . ASP A 1 135 ? -2.771 15.646 -1.639 1.00 52.56 135 ASP A CA 1
ATOM 1021 C C . ASP A 1 135 ? -3.630 14.670 -0.819 1.00 52.56 135 ASP A C 1
ATOM 1023 O O . ASP A 1 135 ? -4.854 14.788 -0.749 1.00 52.56 135 ASP A O 1
ATOM 1027 N N . ASN A 1 136 ? -3.010 13.666 -0.195 1.00 54.12 136 ASN A N 1
ATOM 1028 C CA . ASN A 1 136 ? -3.730 12.609 0.501 1.00 54.12 136 ASN A CA 1
ATOM 1029 C C . ASN A 1 136 ? -4.215 13.091 1.881 1.00 54.12 136 ASN A C 1
ATOM 1031 O O . ASN A 1 136 ? -3.640 12.751 2.917 1.00 54.12 136 ASN A O 1
ATOM 1035 N N . GLU A 1 137 ? -5.332 13.825 1.911 1.00 49.41 137 GLU A N 1
ATOM 1036 C CA . GLU A 1 137 ? -6.059 14.192 3.142 1.00 49.41 137 GLU A CA 1
ATOM 1037 C C . GLU A 1 137 ? -6.369 12.968 4.034 1.00 49.41 137 GLU A C 1
ATOM 1039 O O . GLU A 1 137 ? -6.473 13.074 5.258 1.00 49.41 137 GLU A O 1
ATOM 1044 N N . ALA A 1 138 ? -6.406 11.764 3.449 1.00 52.09 138 ALA A N 1
ATOM 1045 C CA . ALA A 1 138 ? -6.522 10.490 4.159 1.00 52.09 138 ALA A CA 1
ATOM 1046 C C . ALA A 1 138 ? -5.378 10.206 5.163 1.00 52.09 138 ALA A C 1
ATOM 1048 O O . ALA A 1 138 ? -5.551 9.363 6.050 1.00 52.09 138 ALA A O 1
ATOM 1049 N N . ARG A 1 139 ? -4.221 10.881 5.054 1.00 51.16 139 ARG A N 1
ATOM 1050 C CA . ARG A 1 139 ? -3.098 10.807 6.014 1.00 51.16 139 ARG A CA 1
ATOM 1051 C C . ARG A 1 139 ? -3.213 11.805 7.173 1.00 51.16 139 ARG A C 1
ATOM 1053 O O . ARG A 1 139 ? -2.582 11.583 8.206 1.00 51.16 139 ARG A O 1
ATOM 1060 N N . LEU A 1 140 ? -4.009 12.860 7.012 1.00 53.06 140 LEU A N 1
ATOM 1061 C CA . LEU A 1 140 ? -4.163 13.961 7.971 1.00 53.06 140 LEU A CA 1
ATOM 1062 C C . LEU A 1 140 ? -5.463 13.850 8.791 1.00 53.06 140 LEU A C 1
ATOM 1064 O O . LEU A 1 140 ? -5.547 14.369 9.896 1.00 53.06 140 LEU A O 1
ATOM 1068 N N . GLY A 1 141 ? -6.470 13.120 8.300 1.00 48.03 141 GLY A N 1
ATOM 1069 C CA . GLY A 1 141 ? -7.812 13.045 8.901 1.00 48.03 141 GLY A CA 1
ATOM 1070 C C . GLY A 1 141 ? -8.002 12.082 10.085 1.00 48.03 141 GLY A C 1
ATOM 1071 O O . GLY A 1 141 ? -9.060 11.460 10.194 1.00 48.03 141 GLY A O 1
ATOM 1072 N N . GLY A 1 142 ? -7.003 11.886 10.947 1.00 54.75 142 GLY A N 1
ATOM 1073 C CA . GLY A 1 142 ? -7.161 11.108 12.185 1.00 54.75 142 GLY A CA 1
ATOM 1074 C C . GLY A 1 142 ? -7.206 12.020 1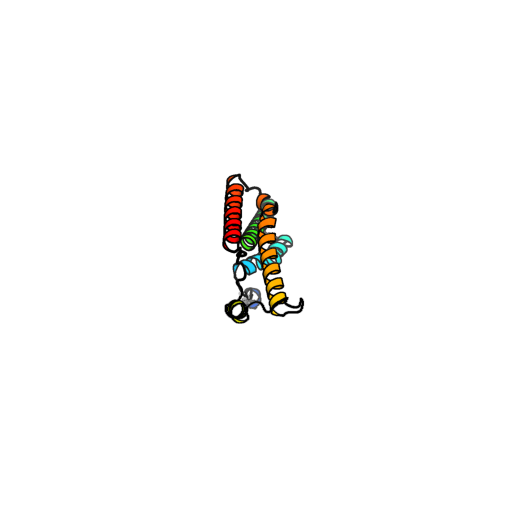3.409 1.00 54.75 142 GLY A C 1
ATOM 1075 O O . GLY A 1 142 ? -6.361 12.891 13.512 1.00 54.75 142 GLY A O 1
ATOM 1076 N N . ASP A 1 143 ? -8.105 11.774 14.372 1.00 54.28 143 ASP A N 1
ATOM 1077 C CA . ASP A 1 143 ? -8.211 12.511 15.659 1.00 54.28 143 ASP A CA 1
ATOM 1078 C C . ASP A 1 143 ? -6.881 12.672 16.449 1.00 54.28 143 ASP A C 1
ATOM 1080 O O . ASP A 1 143 ? -6.820 13.469 17.378 1.00 54.28 143 ASP A O 1
ATOM 1084 N N . ASP A 1 144 ? -5.819 11.934 16.093 1.00 54.25 144 ASP A N 1
ATOM 1085 C CA . ASP A 1 144 ? -4.471 11.998 16.691 1.00 54.25 144 ASP A CA 1
ATOM 1086 C C . ASP A 1 144 ? -3.436 12.753 15.817 1.00 54.25 144 ASP A C 1
ATOM 1088 O O . ASP A 1 144 ? -2.239 12.756 16.123 1.00 54.25 144 ASP A O 1
ATOM 1092 N N . ALA A 1 145 ? -3.852 13.366 14.703 1.00 60.47 145 ALA A N 1
ATOM 1093 C CA . ALA A 1 145 ? -2.974 14.104 13.797 1.00 60.47 145 ALA A CA 1
ATOM 1094 C C . ALA A 1 145 ? -2.606 15.472 14.394 1.00 60.47 145 ALA A C 1
ATOM 1096 O O . ALA A 1 145 ? -3.177 16.510 14.076 1.00 60.47 145 ALA A O 1
ATOM 1097 N N . GLY A 1 146 ? -1.652 15.467 15.323 1.00 65.12 146 GLY A N 1
ATOM 1098 C CA . GLY A 1 146 ? -1.033 16.689 15.830 1.00 65.12 146 GLY A CA 1
ATOM 1099 C C . GLY A 1 146 ? 0.003 17.264 14.851 1.00 65.12 146 GLY A C 1
ATOM 1100 O O . GLY A 1 146 ? 0.476 16.555 13.959 1.00 65.12 146 GLY A O 1
ATOM 1101 N N . PRO A 1 147 ? 0.483 18.499 15.072 1.00 66.06 147 PRO A N 1
ATOM 1102 C CA . PRO A 1 147 ? 1.439 19.184 14.186 1.00 66.06 147 PRO A CA 1
ATOM 1103 C C . PRO A 1 147 ? 2.761 18.421 13.979 1.00 66.06 147 PRO A C 1
ATOM 1105 O O . PRO A 1 147 ? 3.436 18.570 12.964 1.00 66.06 147 PRO A O 1
ATOM 1108 N N . LEU A 1 148 ? 3.140 17.553 14.925 1.00 69.25 148 LEU A N 1
ATOM 1109 C CA . LEU A 1 148 ? 4.309 16.677 14.794 1.00 69.25 148 LEU A CA 1
ATOM 1110 C C . LEU A 1 148 ? 4.134 15.603 13.711 1.00 69.25 148 LEU A C 1
ATOM 1112 O O . LEU A 1 148 ? 5.118 15.211 13.084 1.00 69.25 148 LEU A O 1
ATOM 1116 N N . THR A 1 149 ? 2.907 15.130 13.485 1.00 66.69 149 THR A N 1
ATOM 1117 C CA . THR A 1 149 ? 2.614 14.117 12.462 1.00 66.69 149 THR A CA 1
ATOM 1118 C C . THR A 1 149 ? 2.698 14.707 11.057 1.00 66.69 149 THR A C 1
ATOM 1120 O O . THR A 1 149 ? 3.324 14.099 10.193 1.00 66.69 149 THR A O 1
ATOM 1123 N N . GLU A 1 150 ? 2.208 15.932 10.856 1.00 67.12 150 GLU A N 1
ATOM 1124 C CA . GLU A 1 150 ? 2.346 16.671 9.593 1.00 67.12 150 GLU A CA 1
ATOM 1125 C C . GLU A 1 150 ? 3.819 16.908 9.243 1.00 67.12 150 GLU A C 1
ATOM 1127 O O . GLU A 1 150 ? 4.258 16.662 8.121 1.00 67.12 150 GLU A O 1
ATOM 1132 N N . LEU A 1 151 ? 4.624 17.311 10.230 1.00 73.50 151 LEU A N 1
ATOM 1133 C CA . LEU A 1 151 ? 6.049 17.588 10.041 1.00 73.50 151 LEU A CA 1
ATOM 1134 C C . LEU A 1 151 ? 6.835 16.312 9.691 1.00 73.50 151 LEU A C 1
ATOM 1136 O O . LEU A 1 151 ? 7.727 16.334 8.841 1.00 73.50 151 LEU A O 1
ATOM 1140 N N . GLN A 1 152 ? 6.488 15.178 10.307 1.00 68.12 152 GLN A N 1
ATOM 1141 C CA . GLN A 1 152 ? 7.061 13.873 9.961 1.00 68.12 152 GLN A CA 1
ATOM 1142 C C . GLN A 1 152 ? 6.644 13.407 8.561 1.00 68.12 152 GLN A C 1
ATOM 1144 O O . GLN A 1 152 ? 7.491 12.894 7.827 1.00 68.12 152 GLN A O 1
ATOM 1149 N N . GLN A 1 153 ? 5.386 13.617 8.168 1.00 70.75 153 GLN A N 1
ATOM 1150 C CA . GLN A 1 153 ? 4.897 13.304 6.821 1.00 70.75 153 GLN A CA 1
ATOM 1151 C C . GLN A 1 153 ? 5.596 14.160 5.764 1.00 70.75 153 GLN A C 1
ATOM 1153 O O . GLN A 1 153 ? 6.091 13.626 4.772 1.00 70.75 153 GLN A O 1
ATOM 1158 N N . TYR A 1 154 ? 5.737 15.461 6.015 1.00 73.69 154 TYR A N 1
ATOM 1159 C CA . TYR A 1 154 ? 6.464 16.364 5.129 1.00 73.69 154 TYR A CA 1
ATOM 1160 C C . TYR A 1 154 ? 7.941 15.975 5.010 1.00 73.69 154 TYR A C 1
ATOM 1162 O O . TYR A 1 154 ? 8.503 15.957 3.917 1.00 73.69 154 TYR A O 1
ATOM 1170 N N . LYS A 1 155 ? 8.580 15.584 6.120 1.00 75.62 155 LYS A N 1
ATOM 1171 C CA . LYS A 1 155 ? 9.959 15.079 6.106 1.00 75.62 155 LYS A CA 1
ATOM 1172 C C . LYS A 1 155 ? 10.100 13.813 5.256 1.00 75.62 155 LYS A C 1
ATOM 1174 O O . LYS A 1 155 ? 11.062 13.719 4.497 1.00 75.62 155 LYS A O 1
ATOM 1179 N N . ALA A 1 156 ? 9.173 12.863 5.374 1.00 71.00 156 ALA A N 1
ATOM 1180 C CA . ALA A 1 156 ? 9.169 11.648 4.560 1.00 71.00 156 ALA A CA 1
ATOM 1181 C C . ALA A 1 156 ? 8.968 11.974 3.071 1.00 71.00 156 ALA A C 1
ATOM 1183 O O . ALA A 1 156 ? 9.728 11.499 2.234 1.00 71.00 156 ALA A O 1
ATOM 1184 N N . PHE A 1 157 ? 8.038 12.875 2.753 1.00 72.75 157 PHE A N 1
ATOM 1185 C CA . PHE A 1 157 ? 7.810 13.346 1.389 1.00 72.75 157 PHE A CA 1
ATOM 1186 C C . PHE A 1 157 ? 9.055 14.005 0.772 1.00 72.75 157 PHE A C 1
ATOM 1188 O O . PHE A 1 157 ? 9.444 13.687 -0.349 1.00 72.75 157 PHE A O 1
ATOM 1195 N N . VAL A 1 158 ? 9.742 14.880 1.514 1.00 76.12 158 VAL A N 1
ATOM 1196 C CA . VAL A 1 158 ? 10.996 15.503 1.053 1.00 76.12 158 VAL A CA 1
ATOM 1197 C C . VAL A 1 158 ? 12.088 14.456 0.812 1.00 76.12 158 VAL A C 1
ATOM 1199 O O . VAL A 1 158 ? 12.872 14.598 -0.125 1.00 76.12 158 VAL A O 1
ATOM 1202 N N . GLN A 1 159 ? 12.148 13.400 1.627 1.00 73.19 159 GLN A N 1
ATOM 1203 C CA . GLN A 1 159 ? 13.079 12.288 1.415 1.00 73.19 159 GLN A CA 1
ATOM 1204 C C . GLN A 1 159 ? 12.736 11.495 0.149 1.00 73.19 159 GLN A C 1
ATOM 1206 O O . GLN A 1 159 ? 13.634 11.242 -0.649 1.00 73.19 159 GLN A O 1
ATOM 1211 N N . GLU A 1 160 ? 11.461 11.176 -0.078 1.00 71.56 160 GLU A N 1
ATOM 1212 C CA . GLU A 1 160 ? 10.992 10.503 -1.297 1.00 71.56 160 GLU A CA 1
ATOM 1213 C C . GLU A 1 160 ? 11.290 11.342 -2.549 1.00 71.56 160 GLU A C 1
ATOM 1215 O O . GLU A 1 160 ? 11.877 10.834 -3.505 1.00 71.56 160 GLU A O 1
ATOM 1220 N N . LEU A 1 161 ? 11.006 12.650 -2.523 1.00 73.06 161 LEU A N 1
ATOM 1221 C CA . LEU A 1 161 ? 11.386 13.584 -3.590 1.00 73.06 161 LEU A CA 1
ATOM 1222 C C . LEU A 1 161 ? 12.897 13.626 -3.821 1.00 73.06 161 LEU A C 1
ATOM 1224 O O . LEU A 1 161 ? 13.353 13.708 -4.962 1.00 73.06 161 LEU A O 1
ATOM 1228 N N . HIS A 1 162 ? 13.691 13.593 -2.751 1.00 71.50 162 HIS A N 1
ATOM 1229 C CA . HIS A 1 162 ? 15.141 13.569 -2.877 1.00 71.50 162 HIS A CA 1
ATOM 1230 C C . HIS A 1 162 ? 15.617 12.284 -3.560 1.00 71.50 162 HIS A C 1
ATOM 1232 O O . HIS A 1 162 ? 16.493 12.350 -4.419 1.00 71.50 162 HIS A O 1
ATOM 1238 N N . THR A 1 163 ? 15.016 11.138 -3.235 1.00 70.75 163 THR A N 1
ATOM 1239 C CA . THR A 1 163 ? 15.288 9.858 -3.900 1.00 70.75 163 THR A CA 1
ATOM 1240 C C . THR A 1 163 ? 14.913 9.903 -5.379 1.00 70.75 163 THR A C 1
ATOM 1242 O O . THR A 1 163 ? 15.726 9.492 -6.203 1.00 70.75 163 THR A O 1
ATOM 1245 N N . VAL A 1 164 ? 13.748 10.462 -5.726 1.00 72.75 164 VAL A N 1
ATOM 1246 C CA . VAL A 1 164 ? 13.334 10.701 -7.123 1.00 72.75 164 VAL A CA 1
ATOM 1247 C C . VAL A 1 164 ? 14.374 11.557 -7.852 1.00 72.75 164 VAL A C 1
ATOM 1249 O O . VAL A 1 164 ? 14.854 11.172 -8.914 1.00 72.75 164 VAL A O 1
ATOM 1252 N N . ARG A 1 165 ? 14.796 12.678 -7.251 1.00 74.81 165 ARG A N 1
ATOM 1253 C CA . ARG A 1 165 ? 15.800 13.591 -7.827 1.00 74.81 165 ARG A CA 1
ATOM 1254 C C . ARG A 1 165 ? 17.180 12.951 -8.004 1.00 74.81 165 ARG A C 1
ATOM 1256 O O . ARG A 1 165 ? 17.947 13.415 -8.829 1.00 74.81 165 ARG A O 1
ATOM 1263 N N . GLN A 1 166 ? 17.544 11.973 -7.178 1.00 72.31 166 GLN A N 1
ATOM 1264 C CA . GLN A 1 166 ? 18.818 11.260 -7.317 1.00 72.31 166 GLN A CA 1
ATOM 1265 C C . GLN A 1 166 ? 18.785 10.186 -8.414 1.00 72.31 166 GLN A C 1
ATOM 1267 O O . GLN A 1 166 ? 19.848 9.786 -8.877 1.00 72.31 166 GLN A O 1
ATOM 1272 N N . HIS A 1 167 ? 17.598 9.686 -8.775 1.00 66.00 167 HIS A N 1
ATOM 1273 C CA . HIS A 1 167 ? 17.431 8.623 -9.772 1.00 66.00 167 HIS A CA 1
ATOM 1274 C C . HIS A 1 167 ? 17.194 9.145 -11.193 1.00 66.00 167 HIS A C 1
ATOM 1276 O O . HIS A 1 167 ? 17.522 8.434 -12.142 1.00 66.00 167 HIS A O 1
ATOM 1282 N N . LEU A 1 168 ? 16.613 10.341 -11.326 1.00 63.03 168 LEU A N 1
ATOM 1283 C CA . LEU A 1 168 ? 16.500 11.084 -12.587 1.00 63.03 168 LEU A CA 1
ATOM 1284 C C . LEU A 1 168 ? 17.816 11.797 -12.921 1.00 63.03 168 LEU A C 1
ATOM 1286 O O . LEU A 1 168 ? 18.182 11.793 -14.116 1.00 63.03 168 LEU A O 1
#

Solvent-accessible surface area (backbone atoms only — not comparable to full-atom values): 10656 Å² total; per-residue (Å²): 136,84,84,80,82,80,80,74,77,80,76,75,76,78,71,58,66,74,81,77,51,90,83,82,85,88,86,74,68,66,67,66,51,51,48,48,46,43,63,74,46,50,48,53,51,59,72,68,52,84,76,68,78,89,59,51,73,67,58,52,52,52,49,54,50,51,50,51,51,51,52,51,52,52,51,51,54,56,64,72,60,61,74,92,68,73,86,72,79,53,71,68,55,57,47,50,57,66,71,59,57,80,64,72,87,68,56,88,84,33,72,70,54,51,51,51,49,56,50,51,52,54,47,49,54,51,50,50,52,59,58,51,62,74,72,43,58,86,80,57,76,47,103,80,59,47,76,68,53,55,53,51,50,52,51,51,50,54,49,53,50,48,53,51,65,72,73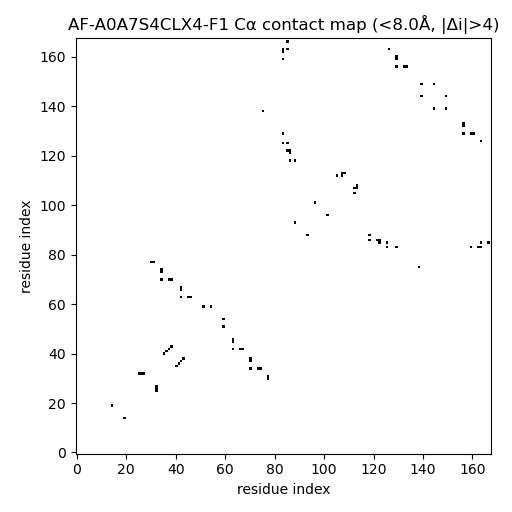,107

Nearest PDB structures (foldseek):
  8glv-assembly1_Ks  TM=4.814E-01  e=2.787E-02  Chlamydomonas reinhardtii
  8glv-assembly1_Kr  TM=4.326E-01  e=1.868E-01  Chlamydomonas reinhardtii
  8glv-assembly1_Ln  TM=4.291E-01  e=8.001E-01  Chlamydomonas reinhardtii

Radius of gyration: 28.94 Å; Cα contacts (8 Å, |Δi|>4): 51; chains: 1; bounding box: 61×71×88 Å

pLDDT: mean 71.08, std 13.73, range [37.03, 90.88]

Secondary structure (DSSP, 8-state):
-PPP------------GGGT-------S-HHHHHHHIIIIIIHHHHHH----TT--HHHHHHHHHHHHHHHHHHHHHHHTTS---PPPPPHHHHHHHHHS---SS--TT-HHHHHHHHHHHHHHHHHHHHHHTSS-GGGT-STT--HHHHHHHHHHHHHHHHHHHHH-

Sequence (168 aa):
RRCSPTLTPLAAQRTDVSSEVLMGALQGPLVPQLYEVMTDVLLPCFECQRDWGSASATHVTEFLSHMKKATRRVGQLLQSRVPTHFPHPDSAFVTSLSTQGLPGPLSAASPLLLRCEALVELWLEVCGRVLAGVDNEARLGGDDAGPLTELQQYKAFVQELHTVRQHL

Mean predicted aligned error: 17.1 Å

Organism: NCBI:txid73025

Foldseek 3Di:
DDDDDDDDDDPPPPDDVVVVDDDDDDDDDPLVVVLCCLPPPVLVVLVPDPPPDPDDPVNSVVVSVVSVVVSLVSVVVVLLPPDLDLDDDDPVLVVVCVVVPPDPPDDCPDPNNVVVVVSVVSLVVSVVSLVVLVVPCSQQPDPPRDPVSVVVSVVSSVVSVVVSVVVD